Protein AF-A0AA39NBR4-F1 (afdb_monomer_lite)

Structure (mmCIF, N/CA/C/O backbone):
data_AF-A0AA39NBR4-F1
#
_entry.id   AF-A0AA39NBR4-F1
#
loop_
_atom_site.group_PDB
_atom_site.id
_atom_site.type_symbol
_atom_site.label_atom_id
_atom_site.label_alt_id
_atom_site.label_comp_id
_atom_site.label_asym_id
_atom_site.label_entity_id
_atom_site.label_seq_id
_atom_site.pdbx_PDB_ins_code
_atom_site.Cartn_x
_atom_site.Cartn_y
_atom_site.Cartn_z
_atom_site.occupancy
_atom_site.B_iso_or_equiv
_atom_site.auth_seq_id
_atom_site.auth_comp_id
_atom_site.auth_asym_id
_atom_site.auth_atom_id
_atom_site.pdbx_PDB_model_num
ATOM 1 N N . MET A 1 1 ? -27.128 -31.295 7.218 1.00 35.53 1 MET A N 1
ATOM 2 C CA . MET A 1 1 ? -26.383 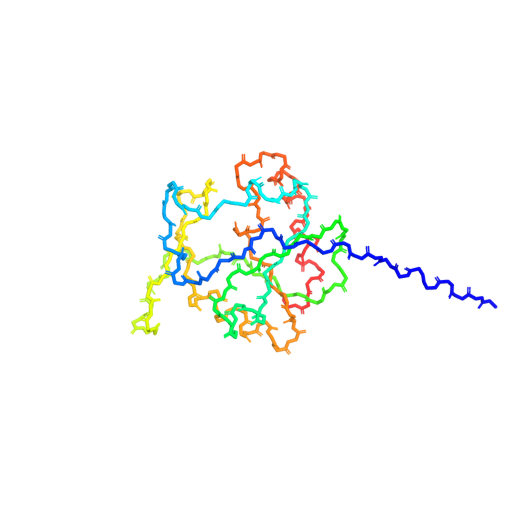-30.247 7.941 1.00 35.53 1 MET A CA 1
ATOM 3 C C . MET A 1 1 ? -25.813 -29.329 6.877 1.00 35.53 1 MET A C 1
ATOM 5 O O . MET A 1 1 ? -24.907 -29.736 6.167 1.00 35.53 1 MET A O 1
ATOM 9 N N . VAL A 1 2 ? -26.475 -28.201 6.624 1.00 35.97 2 VAL A N 1
ATOM 10 C CA . VAL A 1 2 ? -26.079 -27.259 5.570 1.00 35.97 2 VAL A CA 1
ATOM 11 C C . VAL A 1 2 ? -24.989 -26.380 6.172 1.00 35.97 2 VAL A C 1
ATOM 13 O O . VAL A 1 2 ? -25.259 -25.657 7.128 1.00 35.97 2 VAL A O 1
ATOM 16 N N . HIS A 1 3 ? -23.757 -26.495 5.681 1.00 37.28 3 HIS A N 1
ATOM 17 C CA . HIS A 1 3 ? -22.734 -25.497 5.966 1.00 37.28 3 HIS A CA 1
ATOM 18 C C . HIS A 1 3 ? -23.122 -24.242 5.187 1.00 37.28 3 HIS A C 1
ATOM 20 O O . HIS A 1 3 ? -23.001 -24.197 3.967 1.00 37.28 3 HIS A O 1
ATOM 26 N N . SER A 1 4 ? -23.679 -23.261 5.894 1.00 42.41 4 SER A N 1
ATOM 27 C CA . SER A 1 4 ? -23.865 -21.915 5.371 1.00 42.41 4 SER A CA 1
ATOM 28 C C . SER A 1 4 ? -22.484 -21.304 5.171 1.00 42.41 4 SER A C 1
ATOM 30 O O . SER A 1 4 ? -21.855 -20.858 6.130 1.00 42.41 4 SER A O 1
ATOM 32 N N . ASP A 1 5 ? -22.002 -21.336 3.934 1.00 46.59 5 ASP A N 1
ATOM 33 C CA . ASP A 1 5 ? -20.825 -20.589 3.522 1.00 46.59 5 ASP A CA 1
ATOM 34 C C . ASP A 1 5 ? -21.241 -19.121 3.390 1.00 46.59 5 ASP A C 1
ATOM 36 O O . ASP A 1 5 ? -21.745 -18.661 2.364 1.00 46.59 5 ASP A O 1
ATOM 40 N N . SER A 1 6 ? -21.159 -18.400 4.506 1.00 43.91 6 SER A N 1
ATOM 41 C CA . SER A 1 6 ? -21.331 -16.954 4.525 1.00 43.91 6 SER A CA 1
ATOM 42 C C . SER A 1 6 ? -20.109 -16.349 3.843 1.00 43.91 6 SER A C 1
ATOM 44 O O . SER A 1 6 ? -19.131 -16.021 4.513 1.00 43.91 6 SER A O 1
ATOM 46 N N . SER A 1 7 ? -20.142 -16.220 2.515 1.00 47.69 7 SER A N 1
ATOM 47 C CA . SER A 1 7 ? -19.130 -15.468 1.779 1.00 47.69 7 SER A CA 1
ATOM 48 C C . SER A 1 7 ? -19.062 -14.060 2.371 1.00 47.69 7 SER A C 1
ATOM 50 O O . SER A 1 7 ? -19.980 -13.254 2.214 1.00 47.69 7 SER A O 1
ATOM 52 N N . VAL A 1 8 ? -17.995 -13.771 3.116 1.00 54.72 8 VAL A N 1
ATOM 53 C CA . VAL A 1 8 ? -17.724 -12.426 3.619 1.00 54.72 8 VAL A CA 1
ATOM 54 C C . VAL A 1 8 ? -17.472 -11.556 2.395 1.00 54.72 8 VAL A C 1
ATOM 56 O O . VAL A 1 8 ? -16.410 -11.629 1.785 1.00 54.72 8 VAL A O 1
ATOM 59 N N . THR A 1 9 ? -18.455 -10.746 2.006 1.00 49.66 9 THR A N 1
ATOM 60 C CA . THR A 1 9 ? -18.284 -9.790 0.912 1.00 49.66 9 THR A CA 1
ATOM 61 C C . THR A 1 9 ? -17.252 -8.751 1.331 1.00 49.66 9 THR A C 1
ATOM 63 O O . THR A 1 9 ? -17.525 -7.854 2.133 1.00 49.66 9 THR A O 1
ATOM 66 N N . ILE A 1 10 ? -16.041 -8.875 0.799 1.00 61.09 10 ILE A N 1
ATOM 67 C CA . ILE A 1 10 ? -14.996 -7.874 0.967 1.00 61.09 10 ILE A CA 1
ATOM 68 C C . ILE A 1 10 ? -15.372 -6.683 0.093 1.00 61.09 10 ILE A C 1
ATOM 70 O O . ILE A 1 10 ? -15.384 -6.776 -1.133 1.00 61.09 10 ILE A O 1
ATOM 74 N N . LYS A 1 11 ? -15.671 -5.543 0.718 1.00 61.47 11 LYS A N 1
ATOM 75 C CA . LYS A 1 11 ? -15.757 -4.286 -0.023 1.00 61.47 11 LYS A CA 1
ATOM 76 C C . LYS A 1 11 ? -14.340 -3.800 -0.311 1.00 61.47 11 LYS A C 1
ATOM 78 O O . LYS A 1 11 ? -13.652 -3.339 0.601 1.00 61.47 11 LYS A O 1
ATOM 83 N N . LEU A 1 12 ? -13.944 -3.940 -1.570 1.00 78.25 12 LEU A N 1
ATOM 84 C CA . LEU A 1 12 ? -12.693 -3.455 -2.134 1.00 78.25 12 LEU A CA 1
ATOM 85 C C . LEU A 1 12 ? -12.931 -2.064 -2.734 1.00 78.25 12 LEU A C 1
ATOM 87 O O . LEU A 1 12 ? -13.842 -1.897 -3.544 1.00 78.25 12 LEU A O 1
ATOM 91 N N . THR A 1 13 ? -12.146 -1.067 -2.330 1.00 85.38 13 THR A N 1
ATOM 92 C CA . THR A 1 13 ? -12.213 0.285 -2.917 1.00 85.38 13 THR A CA 1
ATOM 93 C C . THR A 1 13 ? -10.829 0.696 -3.394 1.00 85.38 13 THR A C 1
ATOM 95 O O . THR A 1 13 ? -9.875 0.592 -2.627 1.00 85.38 13 THR A O 1
ATOM 98 N N . VAL A 1 14 ? -10.706 1.162 -4.637 1.00 87.38 14 VAL A N 1
ATOM 99 C CA . VAL A 1 14 ? -9.478 1.819 -5.107 1.00 87.38 14 VAL A CA 1
ATOM 100 C C . VAL A 1 14 ? -9.422 3.206 -4.477 1.00 87.38 14 VAL A C 1
ATOM 102 O O . VAL A 1 14 ? -10.340 4.002 -4.662 1.00 87.38 14 VAL A O 1
ATOM 105 N N . ILE A 1 15 ? -8.366 3.483 -3.717 1.00 88.19 15 ILE A N 1
ATOM 106 C CA . ILE A 1 15 ? -8.176 4.770 -3.026 1.00 88.19 15 ILE A CA 1
ATOM 107 C C . ILE A 1 15 ? -7.047 5.602 -3.638 1.00 88.19 15 ILE A C 1
ATOM 109 O O . ILE A 1 15 ? -6.959 6.800 -3.396 1.00 88.19 15 ILE A O 1
ATOM 113 N N . ASN A 1 16 ? -6.177 4.993 -4.437 1.00 83.69 16 ASN A N 1
ATOM 114 C CA . ASN A 1 16 ? -5.166 5.702 -5.206 1.00 83.69 16 ASN A CA 1
ATOM 115 C C . ASN A 1 16 ? -4.906 4.934 -6.492 1.00 83.69 16 ASN A C 1
ATOM 117 O O . ASN A 1 16 ? -4.817 3.708 -6.458 1.00 83.69 16 ASN A O 1
ATOM 121 N N . GLU A 1 17 ? -4.761 5.664 -7.588 1.00 87.38 17 GLU A N 1
ATOM 122 C CA . GLU A 1 17 ? -4.380 5.130 -8.886 1.00 87.38 17 GLU A CA 1
ATOM 123 C C . GLU A 1 17 ? -3.608 6.214 -9.633 1.00 87.38 17 GLU A C 1
ATOM 125 O O . GLU A 1 17 ? -4.172 7.239 -10.017 1.00 87.38 17 GLU A O 1
ATOM 130 N N . LYS A 1 18 ? -2.292 6.029 -9.750 1.00 85.50 18 LYS A N 1
ATOM 131 C CA . LYS A 1 18 ? -1.394 6.999 -10.382 1.00 85.50 18 LYS A CA 1
ATOM 132 C C . LYS A 1 18 ? -0.322 6.277 -11.205 1.00 85.50 18 LYS A C 1
ATOM 134 O O . LYS A 1 18 ? 0.352 5.416 -10.640 1.00 85.50 18 LYS A O 1
ATOM 139 N N . PRO A 1 19 ? -0.140 6.615 -12.492 1.00 85.00 19 PRO A N 1
ATOM 140 C CA . PRO A 1 19 ? 0.976 6.114 -13.292 1.00 85.00 19 PRO A CA 1
ATOM 141 C C . PRO A 1 19 ? 2.329 6.497 -12.686 1.00 85.00 19 PRO A C 1
ATOM 143 O O . PRO A 1 19 ? 2.482 7.609 -12.187 1.00 85.00 19 PRO A O 1
ATOM 146 N N . ASN A 1 20 ? 3.327 5.619 -12.786 1.00 79.62 20 ASN A N 1
ATOM 147 C CA . ASN A 1 20 ? 4.662 5.844 -12.228 1.00 79.62 20 ASN A CA 1
ATOM 148 C C . ASN A 1 20 ? 5.331 7.097 -12.804 1.00 79.62 20 ASN A C 1
ATOM 150 O O . ASN A 1 20 ? 5.979 7.816 -12.059 1.00 79.62 20 ASN A O 1
ATOM 154 N N . CYS A 1 21 ? 5.106 7.420 -14.082 1.00 73.31 21 CYS A N 1
ATOM 155 C CA . CYS A 1 21 ? 5.691 8.597 -14.737 1.00 73.31 21 CYS A CA 1
ATOM 156 C C . CYS A 1 21 ? 5.281 9.950 -14.126 1.00 73.31 21 CYS A C 1
ATOM 158 O O . CYS A 1 21 ? 5.886 10.964 -14.456 1.00 73.31 21 CYS A O 1
ATOM 160 N N . ILE A 1 22 ? 4.262 9.973 -13.259 1.00 79.88 22 ILE A N 1
ATOM 161 C CA . ILE A 1 22 ? 3.813 11.165 -12.519 1.00 79.88 22 ILE A CA 1
ATOM 162 C C . ILE A 1 22 ? 3.938 10.989 -10.993 1.00 79.88 22 ILE A C 1
ATOM 164 O O . ILE A 1 22 ? 3.319 11.720 -10.219 1.00 79.88 22 ILE A O 1
ATOM 168 N N . LEU A 1 23 ? 4.680 9.967 -10.550 1.00 79.06 23 LEU A N 1
ATOM 169 C CA . LEU A 1 23 ? 5.033 9.711 -9.152 1.00 79.06 23 LEU A CA 1
ATOM 170 C C . LEU A 1 23 ? 6.439 10.247 -8.850 1.00 79.06 23 LEU A C 1
ATOM 172 O O . LEU A 1 23 ? 7.269 9.542 -8.291 1.00 79.06 23 LEU A O 1
ATOM 176 N N . ASP A 1 24 ? 6.721 11.487 -9.226 1.00 76.62 24 ASP A N 1
ATOM 177 C CA . ASP A 1 24 ? 7.950 12.216 -8.883 1.00 76.62 24 ASP A CA 1
ATOM 178 C C . ASP A 1 24 ? 7.716 13.283 -7.797 1.00 76.62 24 ASP A C 1
ATOM 180 O O . ASP A 1 24 ? 8.631 14.007 -7.398 1.00 76.62 24 ASP A O 1
ATOM 184 N N . GLY A 1 25 ? 6.485 13.349 -7.283 1.00 77.88 25 GLY A N 1
ATOM 185 C CA . GLY A 1 25 ? 6.056 14.333 -6.305 1.00 77.88 25 GLY A CA 1
ATOM 186 C C . GLY A 1 25 ? 6.852 14.281 -4.998 1.00 77.88 25 GLY A C 1
ATOM 187 O O . GLY A 1 25 ? 6.946 13.245 -4.325 1.00 77.88 25 GLY A O 1
ATOM 188 N N . ARG A 1 26 ? 7.378 15.446 -4.608 1.00 77.31 26 ARG A N 1
ATOM 189 C CA . ARG A 1 26 ? 8.071 15.688 -3.334 1.00 77.31 26 ARG A CA 1
ATOM 190 C C . ARG A 1 26 ? 7.379 16.770 -2.524 1.00 77.31 26 ARG A C 1
ATOM 192 O O . ARG A 1 26 ? 6.698 17.634 -3.074 1.00 77.31 26 ARG A O 1
ATOM 199 N N . GLY A 1 27 ? 7.561 16.743 -1.206 1.00 79.44 27 GLY A N 1
ATOM 200 C CA . GLY A 1 27 ? 7.020 17.773 -0.311 1.00 79.44 27 GLY A CA 1
ATOM 201 C C . GLY A 1 27 ? 5.498 17.945 -0.428 1.00 79.44 27 GLY A C 1
ATOM 202 O O . GLY A 1 27 ? 4.733 17.148 0.115 1.00 79.44 27 GLY A O 1
ATOM 203 N N . ASP A 1 28 ? 5.035 19.009 -1.088 1.00 75.75 28 ASP A N 1
ATOM 204 C CA . ASP A 1 28 ? 3.603 19.283 -1.302 1.00 75.75 28 ASP A CA 1
ATOM 205 C C . ASP A 1 28 ? 2.949 18.414 -2.378 1.00 75.75 28 ASP A C 1
ATOM 207 O O . ASP A 1 28 ? 1.744 18.182 -2.308 1.00 75.75 28 ASP A O 1
ATOM 211 N N . GLU A 1 29 ? 3.739 17.847 -3.286 1.00 82.19 29 GLU A N 1
ATOM 212 C CA . GLU A 1 29 ? 3.273 16.921 -4.326 1.00 82.19 29 GLU A CA 1
ATOM 213 C C . GLU A 1 29 ? 3.434 15.448 -3.923 1.00 82.19 29 GLU A C 1
ATOM 215 O O . GLU A 1 29 ? 3.059 14.547 -4.674 1.00 82.19 29 GLU A O 1
ATOM 220 N N . ALA A 1 30 ? 3.968 15.202 -2.721 1.00 87.00 30 ALA A N 1
ATOM 221 C CA . ALA A 1 30 ? 4.123 13.872 -2.150 1.00 87.00 30 ALA A CA 1
ATOM 222 C C . ALA A 1 30 ? 2.806 13.083 -2.189 1.00 87.00 30 ALA A C 1
ATOM 224 O O . ALA A 1 30 ? 1.708 13.634 -2.048 1.00 87.00 30 ALA A O 1
ATOM 225 N N . VAL A 1 31 ? 2.910 11.762 -2.319 1.00 87.75 31 VAL A N 1
ATOM 226 C CA . VAL A 1 31 ? 1.742 10.883 -2.293 1.00 87.75 31 VAL A CA 1
ATOM 227 C C . VAL A 1 31 ? 1.060 11.003 -0.929 1.00 87.75 31 VAL A C 1
ATOM 229 O O . VAL A 1 31 ? 1.630 10.651 0.105 1.00 87.75 31 VAL A O 1
ATOM 232 N N . ASP A 1 32 ? -0.177 11.500 -0.934 1.00 88.81 32 ASP A N 1
ATOM 233 C CA . ASP A 1 32 ? -1.056 11.567 0.231 1.00 88.81 32 ASP A CA 1
ATOM 234 C C . ASP A 1 32 ? -2.365 10.836 -0.070 1.00 88.81 32 ASP A C 1
ATOM 236 O O . ASP A 1 32 ? -3.097 11.186 -0.994 1.00 88.81 32 ASP A O 1
ATOM 240 N N . ILE A 1 33 ? -2.667 9.821 0.736 1.00 89.44 33 ILE A N 1
ATOM 241 C CA . ILE A 1 33 ? -3.910 9.049 0.641 1.00 89.44 33 ILE A CA 1
ATOM 242 C C . ILE A 1 33 ? -5.016 9.606 1.547 1.00 89.44 33 ILE A C 1
ATOM 244 O O . ILE A 1 33 ? -6.114 9.061 1.580 1.00 89.44 33 ILE A O 1
ATOM 248 N N . LYS A 1 34 ? -4.764 10.667 2.327 1.00 88.44 34 LYS A N 1
ATOM 249 C CA . LYS A 1 34 ? -5.713 11.191 3.324 1.00 88.44 34 LYS A CA 1
ATOM 250 C C . LYS A 1 34 ? -7.065 11.591 2.734 1.00 88.44 34 LYS A C 1
ATOM 252 O O . LYS A 1 34 ? -8.085 11.411 3.391 1.00 88.44 34 LYS A O 1
ATOM 257 N N . SER A 1 35 ? -7.072 12.172 1.537 1.00 87.00 35 SER A N 1
ATOM 258 C CA . SER A 1 35 ? -8.289 12.680 0.893 1.00 87.00 35 SER A CA 1
ATOM 259 C C . SER A 1 35 ? -9.183 11.577 0.322 1.00 87.00 35 SER A C 1
ATOM 261 O O . SER A 1 35 ? -10.372 11.815 0.124 1.00 87.00 35 SER A O 1
ATOM 263 N N . SER A 1 36 ? -8.633 10.387 0.075 1.00 89.50 36 SER A N 1
ATOM 264 C CA . SER A 1 36 ? -9.320 9.278 -0.592 1.00 89.50 36 SER A CA 1
ATOM 265 C C . SER A 1 36 ? -9.498 8.034 0.281 1.00 89.50 36 SER A C 1
ATOM 267 O O . SER A 1 36 ? -10.420 7.254 0.044 1.00 89.50 36 SER A O 1
ATOM 269 N N . ALA A 1 37 ? -8.650 7.836 1.290 1.00 91.12 37 ALA A N 1
ATOM 270 C CA . ALA A 1 37 ? -8.686 6.680 2.177 1.00 91.12 37 ALA A CA 1
ATOM 271 C C . ALA A 1 37 ? -9.566 6.905 3.413 1.00 91.12 37 ALA A C 1
ATOM 273 O O . ALA A 1 37 ? -9.630 8.000 3.978 1.00 91.12 37 ALA A O 1
ATOM 274 N N . THR A 1 38 ? -10.170 5.830 3.917 1.00 9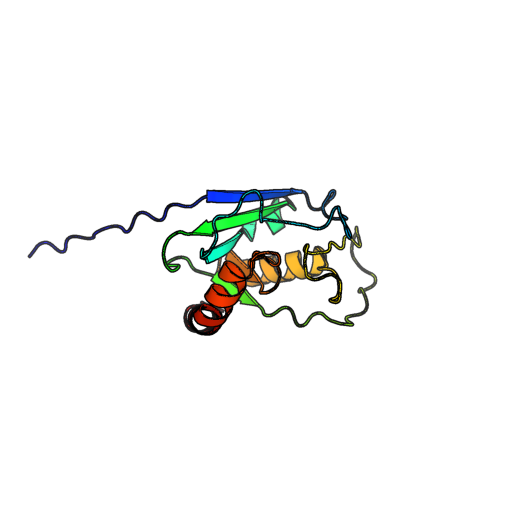3.00 38 THR A N 1
ATOM 275 C CA . THR A 1 38 ? -10.897 5.840 5.190 1.00 93.00 38 THR A CA 1
ATOM 276 C C . THR A 1 38 ? -9.936 5.475 6.318 1.00 93.00 38 THR A C 1
ATOM 278 O O . THR A 1 38 ? -9.256 4.456 6.208 1.00 93.00 38 THR A O 1
ATOM 281 N N . PRO A 1 39 ? -9.871 6.220 7.436 1.00 92.69 39 PRO A N 1
ATOM 282 C CA . PRO A 1 39 ? -9.056 5.826 8.582 1.00 92.69 39 PRO A CA 1
ATOM 283 C C . PRO A 1 39 ? -9.357 4.401 9.077 1.00 92.69 39 PRO A C 1
ATOM 285 O O . PRO A 1 39 ? -10.496 3.941 9.016 1.00 92.69 39 PRO A O 1
ATOM 288 N N . GLN A 1 40 ? -8.341 3.742 9.637 1.00 92.75 40 GLN A N 1
ATOM 289 C CA . GLN A 1 40 ? -8.435 2.431 10.293 1.00 92.75 40 GLN A CA 1
ATOM 290 C C . GLN A 1 40 ? -8.847 1.293 9.351 1.00 92.75 40 GLN A C 1
ATOM 292 O O . GLN A 1 40 ? -9.689 0.453 9.675 1.00 92.75 40 GLN A O 1
ATOM 297 N N . ARG A 1 41 ? -8.243 1.275 8.161 1.00 92.69 41 ARG A N 1
ATOM 298 C CA . ARG A 1 41 ? -8.467 0.244 7.146 1.00 92.69 41 ARG A CA 1
ATOM 299 C C . ARG A 1 41 ? -7.187 -0.483 6.754 1.00 92.69 41 ARG A C 1
ATOM 301 O O . ARG A 1 41 ? -6.067 0.035 6.867 1.00 92.69 41 ARG A O 1
ATOM 308 N N . TYR A 1 42 ? -7.349 -1.714 6.280 1.00 92.69 42 TYR A N 1
ATOM 309 C CA . TYR A 1 42 ? -6.252 -2.451 5.656 1.00 92.69 42 TYR A CA 1
ATOM 310 C C . TYR A 1 42 ? -6.098 -1.967 4.222 1.00 92.69 42 TYR A C 1
ATOM 312 O O . TYR A 1 42 ? -7.087 -1.633 3.577 1.00 92.69 42 TYR A O 1
ATOM 320 N N . ARG A 1 43 ? -4.859 -1.857 3.746 1.00 93.81 43 ARG A N 1
ATOM 321 C CA . ARG A 1 43 ? -4.577 -1.346 2.406 1.00 93.81 43 ARG A CA 1
ATOM 322 C C . ARG A 1 43 ? -3.418 -2.123 1.808 1.00 93.81 43 ARG A C 1
ATOM 324 O O . ARG A 1 43 ? -2.489 -2.448 2.550 1.00 93.81 43 ARG A O 1
ATOM 331 N N . LEU A 1 44 ? -3.508 -2.425 0.519 1.00 94.94 44 LEU A N 1
ATOM 332 C CA . LEU A 1 44 ? -2.530 -3.213 -0.230 1.00 94.94 44 LEU A CA 1
ATOM 333 C C . LEU A 1 44 ? -2.305 -2.598 -1.611 1.00 94.94 44 LEU A C 1
ATOM 335 O O . LEU A 1 44 ? -3.236 -2.046 -2.200 1.00 94.94 44 LEU A O 1
ATOM 339 N N . VAL A 1 45 ? -1.086 -2.727 -2.120 1.00 94.75 45 VAL A N 1
ATOM 340 C CA . VAL A 1 45 ? -0.726 -2.392 -3.501 1.00 94.75 45 VAL A CA 1
ATOM 341 C C . VAL A 1 45 ? -1.117 -3.551 -4.416 1.00 94.75 45 VAL A C 1
ATOM 343 O O . VAL A 1 45 ? -0.913 -4.712 -4.060 1.00 94.75 45 VAL A O 1
ATOM 346 N N . ASP A 1 46 ? -1.673 -3.234 -5.583 1.00 95.12 46 ASP A N 1
ATOM 347 C CA . ASP A 1 46 ? -1.939 -4.189 -6.662 1.00 95.12 46 ASP A CA 1
ATOM 348 C C . ASP A 1 46 ? -0.645 -4.476 -7.440 1.00 95.12 46 ASP A C 1
ATOM 350 O O . ASP A 1 46 ? -0.149 -3.619 -8.175 1.00 95.12 46 ASP A O 1
ATOM 354 N N . CYS A 1 47 ? -0.073 -5.671 -7.260 1.00 95.81 47 CYS A N 1
ATOM 355 C CA . CYS A 1 47 ? 1.194 -6.027 -7.897 1.00 95.81 47 CYS A CA 1
ATOM 356 C C . CYS A 1 47 ? 1.060 -6.200 -9.413 1.00 95.81 47 CYS A C 1
ATOM 358 O O . CYS A 1 47 ? 2.026 -5.952 -10.131 1.00 95.81 47 CYS A O 1
ATOM 360 N N . ILE A 1 48 ? -0.108 -6.623 -9.903 1.00 95.31 48 ILE A N 1
ATOM 361 C CA . ILE A 1 48 ? -0.331 -6.854 -11.336 1.00 95.31 48 ILE A CA 1
ATOM 362 C C . ILE A 1 48 ? -0.301 -5.506 -12.051 1.00 95.31 48 ILE A C 1
ATOM 364 O O . ILE A 1 48 ? 0.515 -5.285 -12.937 1.00 95.31 48 ILE A O 1
ATOM 368 N N . VAL A 1 49 ? -1.100 -4.554 -11.575 1.00 94.50 49 VAL A N 1
ATOM 369 C CA . VAL A 1 49 ? -1.210 -3.216 -12.179 1.00 94.50 49 VAL A CA 1
ATOM 370 C C . VAL A 1 49 ? 0.101 -2.439 -12.080 1.00 94.50 49 VAL A C 1
ATOM 372 O O . VAL A 1 49 ? 0.474 -1.717 -13.005 1.00 94.50 49 VAL A O 1
ATOM 375 N N . LEU A 1 50 ? 0.844 -2.595 -10.981 1.00 92.81 50 LEU A N 1
ATOM 376 C CA . LEU A 1 50 ? 2.144 -1.942 -10.860 1.00 92.81 50 LEU A CA 1
ATOM 377 C C . LEU A 1 50 ? 3.168 -2.504 -11.861 1.00 92.81 50 LEU A C 1
ATOM 379 O O . LEU A 1 50 ? 3.986 -1.745 -12.373 1.00 92.81 50 LEU A O 1
ATOM 383 N N . THR A 1 51 ? 3.150 -3.809 -12.133 1.00 92.94 51 THR A N 1
ATOM 384 C CA . THR A 1 51 ? 4.157 -4.457 -12.994 1.00 92.94 51 THR A CA 1
ATOM 385 C C . THR A 1 51 ? 3.806 -4.402 -14.478 1.00 92.94 51 THR A C 1
ATOM 387 O O . THR A 1 51 ? 4.684 -4.161 -15.303 1.00 92.94 51 THR A O 1
ATOM 390 N N . GLU A 1 52 ? 2.531 -4.565 -14.828 1.00 93.69 52 GLU A N 1
ATOM 391 C CA . GLU A 1 52 ? 2.060 -4.557 -16.216 1.00 93.69 52 GLU A CA 1
ATOM 392 C C . GLU A 1 52 ? 1.805 -3.129 -16.721 1.00 93.69 52 GLU A C 1
ATOM 394 O O . GLU A 1 52 ? 2.323 -2.739 -17.769 1.00 93.69 52 GLU A O 1
ATOM 399 N N . ASP A 1 53 ? 1.079 -2.322 -15.940 1.00 91.88 53 ASP A N 1
ATOM 400 C CA . ASP A 1 53 ? 0.621 -0.985 -16.347 1.00 91.88 53 ASP A CA 1
ATOM 401 C C . ASP A 1 53 ? 1.488 0.150 -15.783 1.00 91.88 53 ASP A C 1
ATOM 403 O O . ASP A 1 53 ? 1.190 1.331 -15.997 1.00 91.88 53 ASP A O 1
ATOM 407 N N . LYS A 1 54 ? 2.537 -0.179 -15.014 1.00 90.00 54 LYS A N 1
ATOM 408 C CA . LYS A 1 54 ? 3.392 0.793 -14.309 1.00 90.00 54 LYS A CA 1
ATOM 409 C C . LYS A 1 54 ? 2.573 1.816 -13.523 1.00 90.00 54 LYS A C 1
ATOM 411 O O . LYS A 1 54 ? 2.840 3.014 -13.589 1.00 90.00 54 LYS A O 1
ATOM 416 N N . THR A 1 55 ? 1.536 1.355 -12.829 1.00 90.88 55 THR A N 1
ATOM 417 C CA . THR A 1 55 ? 0.584 2.221 -12.128 1.00 90.88 55 THR A CA 1
ATOM 418 C C . THR A 1 55 ? 0.464 1.820 -10.664 1.00 90.88 55 THR A C 1
ATOM 420 O O . THR A 1 55 ? 0.133 0.683 -10.331 1.00 90.88 55 THR A O 1
ATOM 423 N N . LEU A 1 56 ? 0.688 2.774 -9.757 1.00 91.44 56 LEU A N 1
ATOM 424 C CA . LEU A 1 56 ? 0.481 2.577 -8.328 1.00 91.44 56 LEU A CA 1
ATOM 425 C C . LEU A 1 56 ? -1.015 2.593 -8.018 1.00 91.44 56 LEU A C 1
ATOM 427 O O . LEU A 1 56 ? -1.609 3.654 -7.794 1.00 91.44 56 LEU A O 1
ATOM 431 N N . ARG A 1 57 ? -1.608 1.400 -7.959 1.00 93.44 57 ARG A N 1
ATOM 432 C CA . ARG A 1 57 ? -2.976 1.193 -7.484 1.00 93.44 57 ARG A CA 1
ATOM 433 C C . ARG A 1 57 ? -2.972 0.666 -6.051 1.00 93.44 57 ARG A C 1
ATOM 435 O O . ARG A 1 57 ? -2.329 -0.339 -5.752 1.00 93.44 57 ARG A O 1
ATOM 442 N N . ILE A 1 58 ? -3.703 1.343 -5.166 1.00 93.44 58 ILE A N 1
ATOM 443 C CA . ILE A 1 58 ? -3.859 0.950 -3.759 1.00 93.44 58 ILE A CA 1
ATOM 444 C C . ILE A 1 58 ? -5.325 0.634 -3.493 1.00 93.44 58 ILE A C 1
ATOM 446 O O . ILE A 1 58 ? -6.205 1.476 -3.700 1.00 93.44 58 ILE A O 1
ATOM 450 N N . TYR A 1 59 ? -5.570 -0.564 -2.975 1.00 93.56 59 TYR A N 1
ATOM 451 C CA . TYR A 1 59 ? -6.877 -0.965 -2.482 1.00 93.56 59 TYR A CA 1
ATOM 452 C C . TYR A 1 59 ? -7.009 -0.742 -0.990 1.00 93.56 59 TYR A C 1
ATOM 454 O O . TYR A 1 59 ? -6.059 -0.921 -0.233 1.00 93.56 59 TYR A O 1
ATOM 462 N N . GLU A 1 60 ? -8.228 -0.437 -0.570 1.00 92.44 60 GLU A N 1
ATOM 463 C CA . GLU A 1 60 ? -8.656 -0.390 0.816 1.00 92.44 60 GLU A CA 1
ATOM 464 C C . GLU A 1 60 ? -9.666 -1.504 1.121 1.00 92.44 60 GLU A C 1
ATOM 466 O O . GLU A 1 60 ? -10.580 -1.774 0.336 1.00 92.44 60 GLU A O 1
ATOM 471 N N . PHE A 1 61 ? -9.508 -2.119 2.295 1.00 91.38 61 PHE A N 1
ATOM 472 C CA . PHE A 1 61 ? -10.289 -3.246 2.786 1.00 91.38 61 PHE A CA 1
ATOM 473 C C . PHE A 1 61 ? -10.904 -2.920 4.149 1.00 91.38 61 PHE A C 1
ATOM 475 O O . PHE A 1 61 ? -10.240 -2.445 5.077 1.00 91.38 61 PHE A O 1
ATOM 482 N N . THR A 1 62 ? -12.197 -3.221 4.273 1.00 87.81 62 THR A N 1
ATOM 483 C CA . THR A 1 62 ? -12.989 -2.965 5.489 1.00 87.81 62 THR A CA 1
ATOM 484 C C . THR A 1 62 ? -12.669 -3.949 6.613 1.00 87.81 62 THR A C 1
ATOM 486 O O . THR A 1 62 ? -12.579 -3.544 7.771 1.00 87.81 62 THR A O 1
ATOM 489 N N . ASN A 1 63 ? -12.490 -5.221 6.257 1.00 86.69 63 ASN A N 1
ATOM 490 C CA . ASN A 1 63 ? -12.254 -6.330 7.177 1.00 86.69 63 ASN A CA 1
ATOM 491 C C . ASN A 1 63 ? -10.828 -6.853 7.014 1.00 86.69 63 ASN A C 1
ATOM 493 O O . ASN A 1 63 ? -10.147 -6.506 6.047 1.00 86.69 63 ASN A O 1
ATOM 497 N N . PHE A 1 64 ? -10.398 -7.698 7.952 1.00 83.69 64 PHE A N 1
ATOM 498 C CA . PHE A 1 64 ? -9.097 -8.347 7.842 1.00 83.69 64 PHE A CA 1
ATOM 499 C C . PHE A 1 64 ? -8.996 -9.165 6.552 1.00 83.69 64 PHE A C 1
ATOM 501 O O . PHE A 1 64 ? -9.985 -9.727 6.077 1.00 83.69 64 PHE A O 1
ATOM 508 N N . LEU A 1 65 ? -7.794 -9.178 5.988 1.00 83.06 65 LEU A N 1
ATOM 509 C CA . LEU A 1 65 ? -7.518 -9.698 4.661 1.00 83.06 65 LEU A CA 1
ATOM 510 C C . LEU A 1 65 ? -7.683 -11.221 4.638 1.00 83.06 65 LEU A C 1
ATOM 512 O O . LEU A 1 65 ? -7.130 -11.925 5.477 1.00 83.06 65 LEU A O 1
ATOM 516 N N . VAL A 1 66 ? -8.444 -11.709 3.660 1.00 83.62 66 VAL A N 1
ATOM 517 C CA . VAL A 1 66 ? -8.509 -13.133 3.271 1.00 83.62 66 VAL A CA 1
ATOM 518 C C . VAL A 1 66 ? -7.943 -13.339 1.859 1.00 83.62 66 VAL A C 1
ATOM 520 O O . VAL A 1 66 ? -8.222 -14.335 1.202 1.00 83.62 66 VAL A O 1
ATOM 523 N N . VAL A 1 67 ? -7.192 -12.348 1.375 1.00 90.00 67 VAL A N 1
ATOM 524 C CA . VAL A 1 67 ? -6.474 -12.374 0.097 1.00 90.00 67 VAL A CA 1
ATOM 525 C C . VAL A 1 67 ? -5.011 -12.694 0.360 1.00 90.00 67 VAL A C 1
ATOM 527 O O . VAL A 1 67 ? -4.501 -12.296 1.405 1.00 90.00 67 VAL A O 1
ATOM 530 N N . ALA A 1 68 ? -4.347 -13.356 -0.587 1.00 92.56 68 ALA A N 1
ATOM 531 C CA . ALA A 1 68 ? -2.923 -13.642 -0.475 1.00 92.56 68 ALA A CA 1
ATOM 532 C C . ALA A 1 68 ? -2.091 -12.370 -0.698 1.00 92.56 68 ALA A C 1
ATOM 534 O O . ALA A 1 68 ? -2.302 -11.650 -1.685 1.00 92.56 68 ALA A O 1
ATOM 535 N N . TYR A 1 69 ? -1.159 -12.078 0.207 1.00 95.75 69 TYR A N 1
ATOM 536 C CA . TYR A 1 69 ? -0.288 -10.904 0.108 1.00 95.75 69 TYR A CA 1
ATOM 537 C C . TYR A 1 69 ? 1.104 -11.159 0.682 1.00 95.75 69 TYR A C 1
ATOM 539 O O . TYR A 1 69 ? 1.280 -11.917 1.633 1.00 95.75 69 TYR A O 1
ATOM 547 N N . CYS A 1 70 ? 2.088 -10.457 0.123 1.00 95.81 70 CYS A N 1
ATOM 548 C CA . CYS A 1 70 ? 3.430 -10.364 0.692 1.00 95.81 70 CYS A CA 1
ATOM 549 C C . CYS A 1 70 ? 3.529 -9.155 1.623 1.00 95.81 70 CYS A C 1
ATOM 551 O O . CYS A 1 70 ? 2.948 -8.101 1.334 1.00 95.81 70 CYS A O 1
ATOM 553 N N . ALA A 1 71 ? 4.303 -9.265 2.699 1.00 94.12 71 ALA A N 1
ATOM 554 C CA . ALA A 1 71 ? 4.604 -8.149 3.590 1.00 94.12 71 ALA A CA 1
ATOM 555 C C . ALA A 1 71 ? 6.077 -7.736 3.484 1.00 94.12 71 ALA A C 1
ATOM 557 O O . ALA A 1 71 ? 6.982 -8.548 3.643 1.00 94.12 71 ALA A O 1
ATOM 558 N N . VAL A 1 72 ? 6.327 -6.446 3.260 1.00 89.50 72 VAL A N 1
ATOM 559 C CA . VAL A 1 72 ? 7.678 -5.878 3.206 1.00 89.50 72 VAL A CA 1
ATOM 560 C C . VAL A 1 72 ? 7.759 -4.678 4.142 1.00 89.50 72 VAL A C 1
ATOM 562 O O . VAL A 1 72 ? 6.918 -3.777 4.103 1.00 89.50 72 VAL A O 1
ATOM 565 N N . SER A 1 73 ? 8.795 -4.655 4.982 1.00 84.56 73 SER A N 1
ATOM 566 C CA . SER A 1 73 ? 9.145 -3.462 5.751 1.00 84.56 73 SER A CA 1
ATOM 567 C C . SER A 1 73 ? 10.008 -2.542 4.900 1.00 84.56 73 SER A C 1
ATOM 569 O O . SER A 1 73 ? 10.969 -2.996 4.271 1.00 84.56 73 SER A O 1
ATOM 571 N N . TYR A 1 74 ? 9.707 -1.250 4.901 1.00 75.88 74 TYR A N 1
ATOM 572 C CA . TYR A 1 74 ? 10.532 -0.246 4.257 1.00 75.88 74 TYR A CA 1
ATOM 573 C C . TYR A 1 74 ? 11.782 0.013 5.102 1.00 75.88 74 TYR A C 1
ATOM 575 O O . TYR A 1 74 ? 11.822 0.894 5.960 1.00 75.88 74 TYR A O 1
ATOM 583 N N . VAL A 1 75 ? 12.825 -0.773 4.843 1.00 67.50 75 VAL A N 1
ATOM 584 C CA . VAL A 1 75 ? 14.174 -0.579 5.403 1.00 67.50 75 VAL A CA 1
ATOM 585 C C . VAL A 1 75 ? 15.119 0.104 4.411 1.00 67.50 75 VAL A C 1
ATOM 587 O O . VAL A 1 75 ? 16.324 0.133 4.637 1.00 67.50 75 VAL A O 1
ATOM 590 N N . TRP A 1 76 ? 14.592 0.645 3.308 1.00 66.50 76 TRP A N 1
ATOM 591 C CA . TRP A 1 76 ? 15.348 1.073 2.118 1.00 66.50 76 TRP A CA 1
ATOM 592 C C . TRP A 1 76 ? 16.055 2.430 2.281 1.00 66.50 76 TRP A C 1
ATOM 594 O O . TRP A 1 76 ? 16.234 3.185 1.334 1.00 66.50 76 TRP A O 1
AT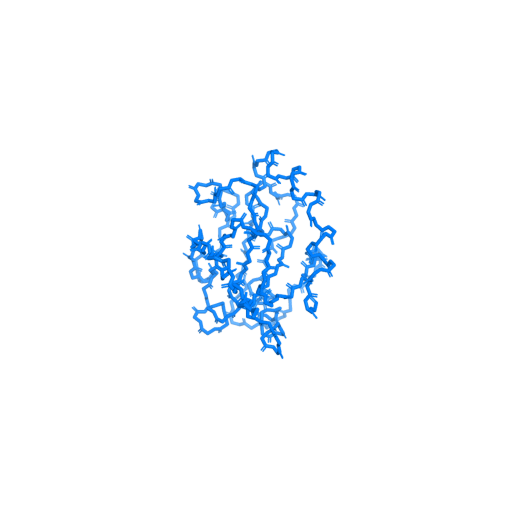OM 604 N N . CYS A 1 77 ? 16.469 2.744 3.507 1.00 59.69 77 CYS A N 1
ATOM 605 C CA . CYS A 1 77 ? 17.203 3.956 3.833 1.00 59.69 77 CYS A CA 1
ATOM 606 C C . CYS A 1 77 ? 18.687 3.797 3.453 1.00 59.69 77 CYS A C 1
ATOM 608 O O . CYS A 1 77 ? 19.320 2.809 3.830 1.00 59.69 77 CYS A O 1
ATOM 610 N N . ASN A 1 78 ? 19.260 4.781 2.759 1.00 60.59 78 ASN A N 1
ATOM 611 C CA . ASN A 1 78 ? 20.647 4.844 2.282 1.00 60.59 78 ASN A CA 1
ATOM 612 C C . ASN A 1 78 ? 21.053 3.779 1.249 1.00 60.59 78 ASN A C 1
ATOM 614 O O . ASN A 1 78 ? 22.241 3.466 1.137 1.00 60.59 78 ASN A O 1
ATOM 618 N N . ILE A 1 79 ? 20.113 3.218 0.484 1.00 60.16 79 ILE A N 1
ATOM 619 C CA . ILE A 1 79 ? 20.477 2.362 -0.651 1.00 60.16 79 ILE A CA 1
ATOM 620 C C . ILE A 1 79 ? 20.896 3.281 -1.812 1.00 60.16 79 ILE A C 1
ATOM 622 O O . ILE A 1 79 ? 20.077 4.074 -2.283 1.00 60.16 79 ILE A O 1
ATOM 626 N N . PRO A 1 80 ? 22.167 3.243 -2.266 1.00 56.72 80 PRO A N 1
ATOM 627 C CA . PRO A 1 80 ? 22.574 4.004 -3.437 1.00 56.72 80 PRO A CA 1
ATOM 628 C C . PRO A 1 80 ? 21.761 3.514 -4.633 1.00 56.72 80 PRO A C 1
ATOM 630 O O . PRO A 1 80 ? 21.673 2.309 -4.869 1.00 56.72 80 PRO A O 1
ATOM 633 N N . SER A 1 81 ? 21.158 4.445 -5.373 1.00 54.88 81 SER A N 1
ATOM 634 C CA . SER A 1 81 ? 20.427 4.121 -6.597 1.00 54.88 81 SER A CA 1
ATOM 635 C C . SER A 1 81 ? 21.339 3.320 -7.516 1.00 54.88 81 SER A C 1
ATOM 637 O O . SER A 1 81 ? 22.401 3.807 -7.902 1.00 54.88 81 SER A O 1
ATOM 639 N N . SER A 1 82 ? 20.958 2.081 -7.825 1.00 54.09 82 SER A N 1
ATOM 640 C CA . SER A 1 82 ? 21.681 1.284 -8.808 1.00 54.09 82 SER A CA 1
ATOM 641 C C . SER A 1 82 ? 21.651 1.997 -10.157 1.00 54.09 82 SER A C 1
ATOM 643 O O . SER A 1 82 ? 20.604 2.502 -10.552 1.00 54.09 82 SER A O 1
ATOM 645 N N . ASP A 1 83 ? 22.767 1.991 -10.885 1.00 51.41 83 ASP A N 1
ATOM 646 C CA . ASP A 1 83 ? 22.936 2.645 -12.197 1.00 51.41 83 ASP A CA 1
ATOM 647 C C . ASP A 1 83 ? 22.096 2.017 -13.353 1.00 51.41 83 ASP A C 1
ATOM 649 O O . ASP A 1 83 ? 22.477 2.068 -14.522 1.00 51.41 83 ASP A O 1
ATOM 653 N N . SER A 1 84 ? 20.939 1.403 -13.076 1.00 49.69 84 SER A N 1
ATOM 654 C CA . SER A 1 84 ? 19.998 0.833 -14.063 1.00 49.69 84 SER A CA 1
ATOM 655 C C . SER A 1 84 ? 18.598 0.686 -13.424 1.00 49.69 84 SER A C 1
ATOM 657 O O . SER A 1 84 ? 18.569 0.268 -12.270 1.00 49.69 84 SER A O 1
ATOM 659 N N . PHE A 1 85 ? 17.433 0.947 -14.044 1.00 50.62 85 PHE A N 1
ATOM 660 C CA . PHE A 1 85 ? 17.029 1.004 -15.460 1.00 50.62 85 PHE A CA 1
ATOM 661 C C . PHE A 1 85 ? 16.008 2.147 -15.721 1.00 50.62 85 PHE A C 1
ATOM 663 O O . PHE A 1 85 ? 15.034 2.309 -15.010 1.00 50.62 85 PHE A O 1
ATOM 670 N N . VAL A 1 86 ? 16.176 2.851 -16.846 1.00 55.16 86 VAL A N 1
ATOM 671 C CA . VAL A 1 86 ? 15.189 3.687 -17.575 1.00 55.16 86 VAL A CA 1
ATOM 672 C C . VAL A 1 86 ? 14.672 4.973 -16.896 1.00 55.16 86 VAL A C 1
ATOM 674 O O . VAL A 1 86 ? 14.735 6.002 -17.563 1.00 55.16 86 VAL A O 1
ATOM 677 N N . GLU A 1 87 ? 14.237 4.996 -15.633 1.00 60.84 87 GLU A N 1
ATOM 678 C CA . GLU A 1 87 ? 13.692 6.206 -14.978 1.00 60.84 87 GLU A CA 1
ATOM 679 C C . GLU A 1 87 ? 13.940 6.170 -13.450 1.00 60.84 87 GLU A C 1
ATOM 681 O O . GLU A 1 87 ? 13.290 5.411 -12.744 1.00 60.84 87 GLU A O 1
ATOM 686 N N . ASP A 1 88 ? 14.855 6.999 -12.910 1.00 73.06 88 ASP A N 1
ATOM 687 C CA . ASP A 1 88 ? 15.111 7.132 -11.451 1.00 73.06 88 ASP A CA 1
ATOM 688 C C . ASP A 1 88 ? 13.964 7.886 -10.742 1.00 73.06 88 ASP A C 1
ATOM 690 O O . ASP A 1 88 ? 14.157 8.930 -10.111 1.00 73.06 88 ASP A O 1
ATOM 694 N N . ILE A 1 89 ? 12.732 7.400 -10.908 1.00 83.44 89 ILE A N 1
ATOM 695 C CA . ILE A 1 89 ? 11.537 8.017 -10.343 1.00 83.44 89 ILE A CA 1
ATOM 696 C C . ILE A 1 89 ? 11.399 7.595 -8.888 1.00 83.44 89 ILE A C 1
ATOM 698 O O . ILE A 1 89 ? 11.264 6.415 -8.539 1.00 83.44 89 ILE A O 1
ATOM 702 N N . LYS A 1 90 ? 11.392 8.621 -8.047 1.00 87.06 90 LYS A N 1
ATOM 703 C CA . LYS A 1 90 ? 11.328 8.546 -6.597 1.00 87.06 90 LYS A CA 1
ATOM 704 C C . LYS A 1 90 ? 10.256 9.506 -6.110 1.00 87.06 90 LYS A C 1
ATOM 706 O O . LYS A 1 90 ? 10.278 10.673 -6.497 1.00 87.06 90 LYS A O 1
ATOM 711 N N . PHE A 1 91 ? 9.401 9.053 -5.201 1.00 87.56 91 PHE A N 1
ATOM 712 C CA . PHE A 1 91 ? 8.394 9.908 -4.574 1.00 87.56 91 PHE A CA 1
ATOM 713 C C . PHE A 1 91 ? 8.448 9.858 -3.057 1.00 87.56 91 PHE A C 1
ATOM 715 O O . PHE A 1 91 ? 8.801 8.847 -2.441 1.00 87.56 91 PHE A O 1
ATOM 722 N N . ASP A 1 92 ? 8.013 10.961 -2.459 1.00 88.75 92 ASP A N 1
ATOM 723 C CA . ASP A 1 92 ? 7.798 11.046 -1.025 1.00 88.75 92 ASP A CA 1
ATOM 724 C C . ASP A 1 92 ? 6.371 10.601 -0.675 1.00 88.75 92 ASP A C 1
ATOM 726 O O . ASP A 1 92 ? 5.429 10.734 -1.463 1.00 88.75 92 ASP A O 1
ATOM 730 N N . VAL A 1 93 ? 6.188 10.130 0.558 1.00 87.81 93 VAL A N 1
ATOM 731 C CA . VAL A 1 93 ? 4.860 9.961 1.163 1.00 87.81 93 VAL A CA 1
ATOM 732 C C . VAL A 1 93 ? 4.643 11.106 2.147 1.00 87.81 93 VAL A C 1
ATOM 734 O O . VAL A 1 93 ? 5.458 11.310 3.054 1.00 87.81 93 VAL A O 1
ATOM 737 N N . LYS A 1 94 ? 3.548 11.855 1.988 1.00 89.62 94 LYS A N 1
ATOM 738 C CA . LYS A 1 94 ? 3.255 13.037 2.815 1.00 89.62 94 LYS A CA 1
ATOM 739 C C . LYS A 1 94 ? 3.247 12.667 4.300 1.00 89.62 94 LYS A C 1
ATOM 741 O O . LYS A 1 94 ? 2.648 11.663 4.669 1.00 89.62 94 LYS A O 1
ATOM 746 N N . GLY A 1 95 ? 3.867 13.464 5.170 1.00 85.56 95 GLY A N 1
ATOM 747 C CA . GLY A 1 95 ? 3.984 13.184 6.607 1.00 85.56 95 GLY A CA 1
ATOM 748 C C . GLY A 1 95 ? 5.112 12.215 6.989 1.00 85.56 95 GLY A C 1
ATOM 749 O O . GLY A 1 95 ? 5.099 11.695 8.112 1.00 85.56 95 GLY A O 1
ATOM 750 N N . THR A 1 96 ? 6.034 11.937 6.057 1.00 82.75 96 THR A N 1
ATOM 751 C CA . THR A 1 96 ? 7.291 11.192 6.269 1.00 82.75 96 THR A CA 1
ATOM 752 C C . THR A 1 96 ? 8.484 11.897 5.620 1.00 82.75 96 THR A C 1
ATOM 754 O O . THR A 1 96 ? 9.327 11.260 4.998 1.00 82.75 96 THR A O 1
ATOM 757 N N . GLU A 1 97 ? 8.544 13.219 5.740 1.00 79.88 97 GLU A N 1
ATOM 758 C CA . GLU A 1 97 ? 9.527 14.074 5.063 1.00 79.88 97 GLU A CA 1
ATOM 759 C C . GLU A 1 97 ? 10.985 13.783 5.475 1.00 79.88 97 GLU A C 1
ATOM 761 O O . GLU A 1 97 ? 11.905 14.106 4.735 1.00 79.88 97 GLU A O 1
ATOM 766 N N . GLU A 1 98 ? 11.208 13.157 6.635 1.00 76.62 98 GLU A N 1
ATOM 767 C CA . GLU A 1 98 ? 12.546 12.821 7.154 1.00 76.62 98 GLU A CA 1
ATOM 768 C C . GLU A 1 98 ? 13.108 11.483 6.646 1.00 76.62 98 GLU A C 1
ATOM 770 O O . GLU A 1 98 ? 14.239 11.134 6.975 1.00 76.62 98 GLU A O 1
ATOM 775 N N . ALA A 1 99 ? 12.330 10.700 5.898 1.00 77.56 99 ALA A N 1
ATOM 776 C CA . ALA A 1 99 ? 12.740 9.369 5.460 1.00 77.56 99 ALA A CA 1
ATOM 777 C C . ALA A 1 99 ? 12.939 9.313 3.937 1.00 77.56 99 ALA A C 1
ATOM 779 O O . ALA A 1 99 ? 12.268 10.025 3.193 1.00 77.56 99 ALA A O 1
ATOM 780 N N . ASP A 1 100 ? 13.807 8.420 3.462 1.00 83.56 100 ASP A N 1
ATOM 781 C CA . ASP A 1 100 ? 14.207 8.377 2.047 1.00 83.56 100 ASP A CA 1
ATOM 782 C C . ASP A 1 100 ? 13.042 8.094 1.094 1.00 83.56 100 ASP A C 1
ATOM 784 O O . ASP A 1 100 ? 12.186 7.278 1.428 1.00 83.56 100 ASP A O 1
ATOM 788 N N . PRO A 1 101 ? 12.981 8.717 -0.089 1.00 85.44 101 PRO A N 1
ATOM 789 C CA . PRO A 1 101 ? 11.878 8.519 -1.023 1.00 85.44 101 PRO A CA 1
ATOM 790 C C . PRO A 1 101 ? 11.788 7.073 -1.510 1.00 85.44 101 PRO A C 1
ATOM 792 O O . PRO A 1 101 ? 12.804 6.398 -1.655 1.00 85.44 101 PRO A O 1
ATOM 795 N N . ILE A 1 102 ? 10.576 6.628 -1.837 1.00 86.94 102 ILE A N 1
ATOM 796 C CA . ILE A 1 102 ? 10.350 5.290 -2.387 1.00 86.94 102 ILE A CA 1
ATOM 797 C C . ILE A 1 102 ? 10.782 5.289 -3.849 1.00 86.94 102 ILE A C 1
ATOM 799 O O . ILE A 1 102 ? 10.269 6.081 -4.643 1.00 86.94 102 ILE A O 1
ATOM 803 N N . ASN A 1 103 ? 11.688 4.380 -4.206 1.00 86.19 103 ASN A N 1
ATOM 804 C CA . ASN A 1 103 ? 12.057 4.138 -5.592 1.00 86.19 103 ASN A CA 1
ATOM 805 C C . ASN A 1 103 ? 11.003 3.249 -6.274 1.00 86.19 103 ASN A C 1
ATOM 807 O O . ASN A 1 103 ? 10.660 2.166 -5.785 1.00 86.19 103 ASN A O 1
ATOM 811 N N . THR A 1 104 ? 10.483 3.709 -7.411 1.00 86.06 104 THR A N 1
ATOM 812 C CA . THR A 1 104 ? 9.488 2.962 -8.191 1.00 86.06 104 THR A CA 1
ATOM 813 C C . THR A 1 104 ? 10.031 1.643 -8.751 1.00 86.06 104 THR A C 1
ATOM 815 O O . THR A 1 104 ? 9.268 0.679 -8.815 1.00 86.06 104 THR A O 1
ATOM 818 N N . ASP A 1 105 ? 11.330 1.539 -9.048 1.00 85.94 105 ASP A N 1
ATOM 819 C CA . ASP A 1 105 ? 11.974 0.297 -9.496 1.00 85.94 105 ASP A CA 1
ATOM 820 C C . ASP A 1 105 ? 12.061 -0.742 -8.373 1.00 85.94 105 ASP A C 1
ATOM 822 O O . ASP A 1 105 ? 11.804 -1.928 -8.585 1.00 85.94 105 ASP A O 1
ATOM 826 N N . GLU A 1 106 ? 12.393 -0.318 -7.152 1.00 86.62 106 GLU A N 1
ATOM 827 C CA . GLU A 1 106 ? 12.426 -1.213 -5.987 1.00 86.62 106 GLU A CA 1
ATOM 828 C C . GLU A 1 106 ? 11.024 -1.735 -5.669 1.00 86.62 106 GLU A C 1
ATOM 830 O O . GLU A 1 106 ? 10.832 -2.933 -5.442 1.00 86.62 106 GLU A O 1
ATOM 835 N N . LEU A 1 107 ? 10.025 -0.850 -5.730 1.00 89.62 107 LEU A N 1
ATOM 836 C CA . LEU A 1 107 ? 8.626 -1.227 -5.575 1.00 89.62 107 LEU A CA 1
ATOM 837 C C . LEU A 1 107 ? 8.181 -2.193 -6.685 1.00 89.62 107 LEU A C 1
ATOM 839 O O . LEU A 1 107 ? 7.531 -3.199 -6.398 1.00 89.62 107 LEU A O 1
ATOM 843 N N . HIS A 1 108 ? 8.583 -1.940 -7.933 1.00 91.00 108 HIS A N 1
ATOM 844 C CA . HIS A 1 108 ? 8.320 -2.822 -9.067 1.00 91.00 108 HIS A CA 1
ATOM 845 C C . HIS A 1 108 ? 8.942 -4.210 -8.859 1.00 91.00 108 HIS A C 1
ATOM 847 O O . HIS A 1 108 ? 8.260 -5.222 -9.023 1.00 91.00 108 HIS A O 1
ATOM 853 N N . HIS A 1 109 ? 10.205 -4.291 -8.431 1.00 90.62 109 HIS A N 1
ATOM 854 C CA . HIS A 1 109 ? 10.863 -5.562 -8.123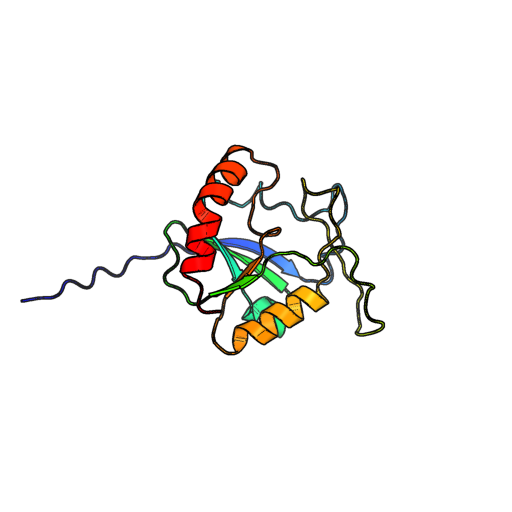 1.00 90.62 109 HIS A CA 1
ATOM 855 C C . HIS A 1 109 ? 10.193 -6.309 -6.966 1.00 90.62 109 HIS A C 1
ATOM 857 O O . HIS A 1 109 ? 10.008 -7.525 -7.056 1.00 90.62 109 HIS A O 1
ATOM 863 N N . ALA A 1 110 ? 9.785 -5.605 -5.907 1.00 92.19 110 ALA A N 1
ATOM 864 C CA . ALA A 1 110 ? 9.042 -6.201 -4.801 1.00 92.19 110 ALA A CA 1
ATOM 865 C C . ALA A 1 110 ? 7.702 -6.789 -5.275 1.00 92.19 110 ALA A C 1
ATOM 867 O O . ALA A 1 110 ? 7.350 -7.912 -4.902 1.00 92.19 110 ALA A O 1
ATOM 868 N N . CYS A 1 111 ? 6.981 -6.088 -6.154 1.00 94.31 111 CYS A N 1
ATOM 869 C CA . CYS A 1 111 ? 5.752 -6.595 -6.763 1.00 94.31 111 CYS A CA 1
ATOM 870 C C . CYS A 1 111 ? 6.009 -7.793 -7.689 1.00 94.31 111 CYS A C 1
ATOM 872 O O . CYS A 1 111 ? 5.340 -8.813 -7.542 1.00 94.31 111 CYS A O 1
ATOM 874 N N . MET A 1 112 ? 7.021 -7.737 -8.560 1.00 94.56 112 MET A N 1
ATOM 875 C CA . MET A 1 112 ? 7.432 -8.866 -9.411 1.00 94.56 112 MET A CA 1
ATOM 876 C C . MET A 1 112 ? 7.778 -10.115 -8.593 1.00 94.56 112 MET A C 1
ATOM 878 O O . MET A 1 112 ? 7.402 -11.230 -8.956 1.00 94.56 112 MET A O 1
ATOM 882 N N . ALA A 1 113 ? 8.497 -9.945 -7.481 1.00 94.12 113 ALA A N 1
ATOM 883 C CA . ALA A 1 113 ? 8.816 -11.041 -6.574 1.00 94.12 113 ALA A CA 1
ATOM 884 C C . ALA A 1 113 ? 7.552 -11.600 -5.905 1.00 94.12 113 ALA A C 1
ATOM 886 O O . ALA A 1 113 ? 7.401 -12.819 -5.806 1.00 94.12 113 ALA A O 1
ATOM 887 N N . SER A 1 114 ? 6.630 -10.719 -5.508 1.00 95.44 114 SER A N 1
ATOM 888 C CA . SER A 1 114 ? 5.364 -11.090 -4.867 1.00 95.44 114 SER A CA 1
ATOM 889 C C . SER A 1 114 ? 4.467 -11.927 -5.778 1.00 95.44 114 SER A C 1
ATOM 891 O O . SER A 1 114 ? 3.895 -12.915 -5.322 1.00 95.44 114 SER A O 1
ATOM 893 N N . LEU A 1 115 ? 4.426 -11.623 -7.080 1.00 96.38 115 LEU A N 1
ATOM 894 C CA . LEU A 1 115 ? 3.609 -12.331 -8.080 1.00 96.38 115 LEU A CA 1
ATOM 895 C C . LEU A 1 115 ? 3.944 -13.821 -8.255 1.00 96.38 115 LEU A C 1
ATOM 897 O O . LEU A 1 115 ? 3.227 -14.537 -8.950 1.00 96.38 115 LEU A O 1
ATOM 901 N N . ARG A 1 116 ? 4.987 -14.332 -7.592 1.00 93.81 116 ARG A N 1
ATOM 902 C CA . ARG A 1 116 ? 5.269 -15.774 -7.520 1.00 93.81 116 ARG A CA 1
ATOM 903 C C . ARG A 1 116 ? 4.278 -16.558 -6.651 1.00 93.81 116 ARG A C 1
ATOM 905 O O . ARG A 1 116 ? 4.295 -17.784 -6.700 1.00 93.81 116 ARG A O 1
ATOM 912 N N . GLY A 1 117 ? 3.441 -15.875 -5.872 1.00 91.62 117 GLY A N 1
ATOM 913 C CA . GLY A 1 117 ? 2.417 -16.508 -5.032 1.00 91.62 117 GLY A CA 1
ATOM 914 C C . GLY A 1 117 ? 1.312 -15.573 -4.535 1.00 91.62 117 GLY A C 1
ATOM 915 O O . GLY A 1 117 ? 0.266 -16.053 -4.111 1.00 91.62 117 GLY A O 1
ATOM 916 N N . CYS A 1 118 ? 1.504 -14.257 -4.639 1.00 95.50 118 CYS A N 1
ATOM 917 C CA . CYS A 1 118 ? 0.606 -13.239 -4.109 1.00 95.50 118 CYS A CA 1
ATOM 918 C C . CYS A 1 118 ? 0.304 -12.170 -5.156 1.00 95.50 118 CYS A C 1
ATOM 920 O O . CYS A 1 118 ? 1.189 -11.708 -5.873 1.00 95.50 118 CYS A O 1
ATOM 922 N N . THR A 1 119 ? -0.938 -11.697 -5.195 1.00 94.69 119 THR A N 1
ATOM 923 C CA . THR A 1 119 ? -1.346 -10.594 -6.084 1.00 94.69 119 THR A CA 1
ATOM 924 C C . THR A 1 119 ? -1.162 -9.221 -5.448 1.00 94.69 119 THR A C 1
ATOM 926 O O . THR A 1 119 ? -1.253 -8.203 -6.132 1.00 94.69 119 THR A O 1
ATOM 929 N N . TYR A 1 120 ? -0.920 -9.186 -4.139 1.00 95.81 120 TYR A N 1
ATOM 930 C CA . TYR A 1 120 ? -0.896 -7.965 -3.356 1.00 95.81 120 TYR A CA 1
ATOM 931 C C . TYR A 1 120 ? 0.391 -7.818 -2.550 1.00 95.81 120 TYR A C 1
ATOM 933 O 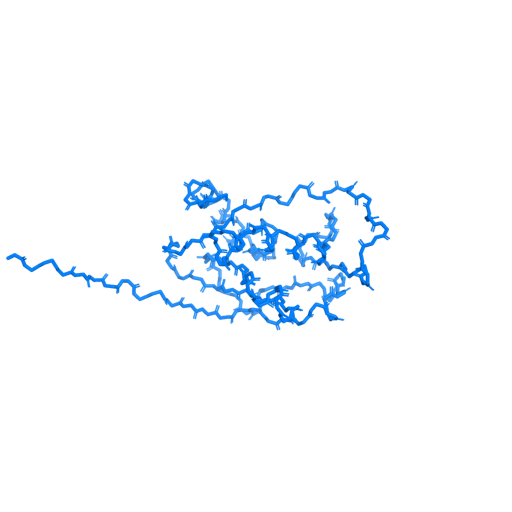O . TYR A 1 120 ? 0.963 -8.801 -2.076 1.00 95.81 120 TYR A O 1
ATOM 941 N N . LEU A 1 121 ? 0.798 -6.567 -2.347 1.00 95.38 121 LEU A N 1
ATOM 942 C CA . LEU A 1 121 ? 1.934 -6.197 -1.510 1.00 95.38 121 LEU A CA 1
ATOM 943 C C . LEU A 1 121 ? 1.488 -5.247 -0.398 1.00 95.38 121 LEU A C 1
ATOM 945 O O . LEU A 1 121 ? 0.774 -4.266 -0.622 1.00 95.38 121 LEU A O 1
ATOM 949 N N . TRP A 1 122 ? 1.958 -5.513 0.811 1.00 94.44 122 TRP A N 1
ATOM 950 C CA . TRP A 1 122 ? 1.841 -4.629 1.959 1.00 94.44 122 TRP A CA 1
ATOM 951 C C . TRP A 1 122 ? 3.210 -3.999 2.249 1.00 94.44 122 TRP A C 1
ATOM 953 O O . TRP A 1 122 ? 4.131 -4.705 2.646 1.00 94.44 122 TRP A O 1
ATOM 963 N N . LEU A 1 123 ? 3.342 -2.679 2.043 1.00 90.50 123 LEU A N 1
ATOM 964 C CA . LEU A 1 123 ? 4.570 -1.905 2.298 1.00 90.50 123 LEU A CA 1
ATOM 965 C C . LEU A 1 123 ? 4.372 -0.790 3.336 1.00 90.50 123 LEU A C 1
ATOM 967 O O . LEU A 1 123 ? 3.577 0.131 3.116 1.00 90.50 123 LEU A O 1
ATOM 971 N N . ASP A 1 124 ? 5.125 -0.848 4.436 1.00 81.31 124 ASP A N 1
ATOM 972 C CA . ASP A 1 124 ? 4.849 -0.094 5.672 1.00 81.31 124 ASP A CA 1
ATOM 973 C C . ASP A 1 124 ? 4.692 1.404 5.623 1.00 81.31 124 ASP A C 1
ATOM 975 O O . ASP A 1 124 ? 3.868 1.978 6.348 1.00 81.31 124 ASP A O 1
ATOM 979 N N . ARG A 1 125 ? 5.346 2.027 4.668 1.00 81.00 125 ARG A N 1
ATOM 980 C CA . ARG A 1 125 ? 5.248 3.458 4.479 1.00 81.00 125 ARG A CA 1
ATOM 981 C C . ARG A 1 125 ? 4.036 3.907 3.666 1.00 81.00 125 ARG A C 1
ATOM 983 O O . ARG A 1 125 ? 3.489 4.968 3.965 1.00 81.00 125 ARG A O 1
ATOM 990 N N . LEU A 1 126 ? 3.608 3.114 2.680 1.00 83.62 126 LEU A N 1
ATOM 991 C CA . LEU A 1 126 ? 2.583 3.494 1.694 1.00 83.62 126 LEU A CA 1
ATOM 992 C C . LEU A 1 126 ? 1.155 3.378 2.215 1.00 83.62 126 LEU A C 1
ATOM 994 O O . LEU A 1 126 ? 0.277 4.136 1.815 1.00 83.62 126 LEU A O 1
ATOM 998 N N . TYR A 1 127 ? 0.892 2.406 3.083 1.00 81.50 127 TYR A N 1
ATOM 999 C CA . TYR A 1 127 ? -0.479 2.084 3.473 1.00 81.50 127 TYR A CA 1
ATOM 1000 C C . TYR A 1 127 ? -0.950 2.806 4.741 1.00 81.50 127 TYR A C 1
ATOM 1002 O O . TYR A 1 127 ? -2.082 2.579 5.180 1.00 81.50 127 TYR A O 1
ATOM 1010 N N . ILE A 1 128 ? -0.090 3.583 5.404 1.00 85.19 128 ILE A N 1
ATOM 1011 C CA . ILE A 1 128 ? -0.439 4.355 6.603 1.00 85.19 128 ILE A CA 1
ATOM 1012 C C . ILE A 1 128 ? -0.867 5.740 6.147 1.00 85.19 128 ILE A C 1
ATOM 1014 O O . ILE A 1 128 ? -0.136 6.407 5.422 1.00 85.19 128 ILE A O 1
ATOM 1018 N N . MET A 1 129 ? -2.014 6.219 6.623 1.00 89.56 129 MET A N 1
ATOM 1019 C CA . MET A 1 129 ? -2.362 7.629 6.480 1.00 89.56 129 MET A CA 1
ATOM 1020 C C . MET A 1 129 ? -1.480 8.432 7.443 1.00 89.56 129 MET A C 1
ATOM 1022 O O . MET A 1 129 ? -1.841 8.682 8.595 1.00 89.56 129 MET A O 1
ATOM 1026 N N . GLN A 1 130 ? -0.283 8.795 6.987 1.00 86.56 130 GLN A N 1
ATOM 1027 C CA . GLN A 1 130 ? 0.790 9.326 7.831 1.00 86.56 130 GLN A CA 1
ATOM 1028 C C . GLN A 1 130 ? 0.398 10.623 8.556 1.00 86.56 130 GLN A C 1
ATOM 1030 O O . GLN A 1 130 ? 0.848 10.904 9.667 1.00 86.56 130 GLN A O 1
ATOM 1035 N N . THR A 1 131 ? -0.496 11.407 7.971 1.00 87.88 131 THR A N 1
ATOM 1036 C CA . THR A 1 131 ? -0.992 12.663 8.542 1.00 87.88 131 THR A CA 1
ATOM 1037 C C . THR A 1 131 ? -2.145 12.469 9.543 1.00 87.88 131 THR A C 1
ATOM 1039 O O . THR A 1 131 ? -2.646 13.447 10.101 1.00 87.88 131 THR A O 1
ATOM 1042 N N . SER A 1 132 ? -2.565 11.225 9.818 1.00 91.81 132 SER A N 1
ATOM 1043 C CA . SER A 1 132 ? -3.619 10.877 10.779 1.00 91.81 132 SER A CA 1
ATOM 1044 C C . SER A 1 132 ? -3.064 10.137 11.994 1.00 91.81 132 SER A C 1
ATOM 1046 O O . SER A 1 132 ? -2.572 9.011 11.909 1.00 91.81 132 SER A O 1
ATOM 1048 N N . LYS A 1 133 ? -3.198 10.755 13.174 1.00 91.06 133 LYS A N 1
ATOM 1049 C CA . LYS A 1 133 ? -2.786 10.139 14.447 1.00 91.06 133 LYS A CA 1
ATOM 1050 C C . LYS A 1 133 ? -3.604 8.886 14.774 1.00 91.06 133 LYS A C 1
ATOM 1052 O O . LYS A 1 133 ? -3.059 7.942 15.342 1.00 91.06 133 LYS A O 1
ATOM 1057 N N . ASP A 1 134 ? -4.890 8.872 14.428 1.00 91.81 134 ASP A N 1
ATOM 1058 C CA . ASP A 1 134 ? -5.774 7.732 14.688 1.00 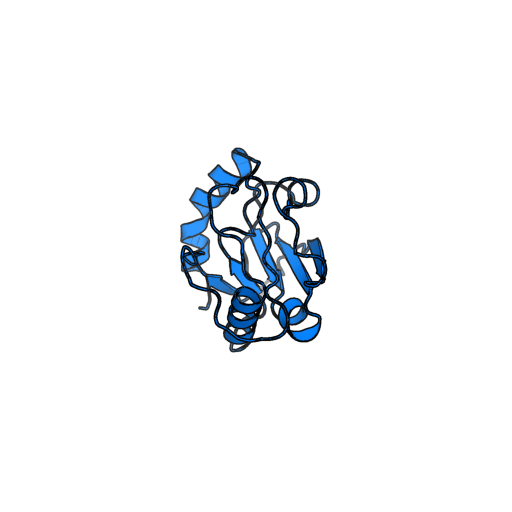91.81 134 ASP A CA 1
ATOM 1059 C C . ASP A 1 134 ? -5.453 6.539 13.792 1.00 91.81 134 ASP A C 1
ATOM 1061 O O . ASP A 1 134 ? -5.382 5.415 14.291 1.00 91.81 134 ASP A O 1
ATOM 1065 N N . ASP A 1 135 ? -5.193 6.784 12.504 1.00 92.38 135 ASP A N 1
ATOM 1066 C CA . ASP A 1 135 ? -4.796 5.735 11.560 1.00 92.38 135 ASP A CA 1
ATOM 1067 C C . ASP A 1 135 ? -3.430 5.156 11.944 1.00 92.38 135 ASP A C 1
ATOM 1069 O O . ASP A 1 135 ? -3.303 3.941 12.070 1.00 92.38 135 ASP A O 1
ATOM 1073 N N . LYS A 1 136 ? -2.447 6.013 12.263 1.00 90.94 136 LYS A N 1
ATOM 1074 C CA . LYS A 1 136 ? -1.124 5.598 12.763 1.00 90.94 136 LYS A CA 1
ATOM 1075 C C . LYS A 1 136 ? -1.227 4.700 13.996 1.00 90.94 136 LYS A C 1
ATOM 1077 O O . LYS A 1 136 ? -0.665 3.607 14.014 1.00 90.94 136 LYS A O 1
ATOM 1082 N N . ARG A 1 137 ? -1.970 5.129 15.026 1.00 92.75 137 ARG A N 1
ATOM 1083 C CA . ARG A 1 137 ? -2.152 4.341 16.260 1.00 92.75 137 ARG A CA 1
ATOM 1084 C C . ARG A 1 137 ? -2.827 3.005 16.001 1.00 92.75 137 ARG A C 1
ATOM 1086 O O . ARG A 1 137 ? -2.436 2.007 16.600 1.00 92.75 137 ARG A O 1
ATOM 1093 N N . TRP A 1 138 ? -3.853 2.993 15.157 1.00 93.75 138 TRP A N 1
ATOM 1094 C CA . TRP A 1 138 ? -4.527 1.759 14.783 1.00 93.75 138 TRP A CA 1
ATOM 1095 C C . TRP A 1 138 ? -3.577 0.837 14.018 1.00 93.75 138 TRP A C 1
ATOM 1097 O O . TRP A 1 138 ? -3.460 -0.334 14.366 1.00 93.75 138 TRP A O 1
ATOM 1107 N N . LYS A 1 139 ? -2.800 1.366 13.066 1.00 90.19 139 LYS A N 1
ATOM 1108 C CA . LYS A 1 139 ? -1.886 0.545 12.275 1.00 90.19 139 LYS A CA 1
ATOM 1109 C C . LYS A 1 139 ? -0.779 -0.082 13.106 1.00 90.19 139 LYS A C 1
ATOM 1111 O O . LYS A 1 139 ? -0.507 -1.258 12.916 1.00 90.19 139 LYS A O 1
ATOM 1116 N N . ILE A 1 140 ? -0.203 0.647 14.063 1.00 89.75 140 ILE A N 1
ATOM 1117 C CA . ILE A 1 140 ? 0.806 0.096 14.984 1.00 89.75 140 ILE A CA 1
ATOM 1118 C C . ILE A 1 140 ? 0.278 -1.152 15.707 1.00 89.75 140 ILE A C 1
ATOM 1120 O O . ILE A 1 140 ? 1.017 -2.117 15.873 1.00 89.75 140 ILE A O 1
ATOM 1124 N N . LYS A 1 141 ? -1.005 -1.166 16.092 1.00 92.50 141 LYS A N 1
ATOM 1125 C CA . LYS A 1 141 ? -1.634 -2.338 16.724 1.00 92.50 141 LYS A CA 1
ATOM 1126 C C . LYS A 1 141 ? -1.815 -3.504 15.749 1.00 92.50 141 LYS A C 1
ATOM 1128 O O . LYS A 1 141 ? -1.685 -4.653 16.153 1.00 92.50 141 LYS A O 1
ATOM 1133 N N . GLU A 1 142 ? -2.079 -3.212 14.478 1.00 92.00 142 GLU A N 1
ATOM 1134 C CA . GLU A 1 142 ? -2.350 -4.225 13.452 1.00 92.00 142 GLU A CA 1
ATOM 1135 C C . GLU A 1 142 ? -1.096 -4.768 12.751 1.00 92.00 142 GLU A C 1
ATOM 1137 O O . GLU A 1 142 ? -1.169 -5.840 12.158 1.00 92.00 142 GLU A O 1
ATOM 1142 N N . ILE A 1 143 ? 0.052 -4.079 12.809 1.00 90.56 143 ILE A N 1
ATOM 1143 C CA . ILE A 1 143 ? 1.290 -4.476 12.107 1.00 90.56 143 ILE A CA 1
ATOM 1144 C C . ILE A 1 143 ? 1.680 -5.926 12.411 1.00 90.56 143 ILE A C 1
ATOM 1146 O O . ILE A 1 143 ? 1.959 -6.686 11.488 1.00 90.56 143 ILE A O 1
ATOM 1150 N N . TYR A 1 144 ? 1.653 -6.335 13.683 1.00 92.44 144 TYR A N 1
ATOM 1151 C CA . TYR A 1 144 ? 1.988 -7.712 14.059 1.00 92.44 144 TYR A CA 1
ATOM 1152 C C . TYR A 1 144 ? 1.070 -8.727 13.368 1.00 92.44 144 TYR A C 1
ATOM 1154 O O . TYR A 1 144 ? 1.536 -9.717 12.810 1.00 92.44 144 TYR A O 1
ATOM 1162 N N . ARG A 1 145 ? -0.236 -8.448 13.352 1.00 93.00 145 ARG A N 1
ATOM 1163 C CA . ARG A 1 145 ? -1.232 -9.316 12.723 1.00 93.00 145 ARG A CA 1
ATOM 1164 C C . ARG A 1 145 ? -1.042 -9.395 11.206 1.00 93.00 145 ARG A C 1
ATOM 1166 O O . ARG A 1 145 ? -1.233 -10.462 10.630 1.00 93.00 145 ARG A O 1
ATOM 1173 N N . MET A 1 146 ? -0.650 -8.287 10.577 1.00 92.94 146 MET A N 1
ATOM 1174 C CA . MET A 1 146 ? -0.338 -8.238 9.148 1.00 92.94 146 MET A CA 1
ATOM 1175 C C . MET A 1 146 ? 0.878 -9.099 8.799 1.00 92.94 146 MET A C 1
ATOM 1177 O O . MET A 1 146 ? 0.812 -9.870 7.852 1.00 92.94 146 MET A O 1
ATOM 1181 N N . TYR A 1 147 ? 1.959 -9.033 9.574 1.00 92.94 147 TYR A N 1
ATOM 1182 C CA . TYR A 1 147 ? 3.104 -9.922 9.353 1.00 92.94 147 TYR A CA 1
ATOM 1183 C C . TYR A 1 147 ? 2.781 -11.385 9.664 1.00 92.94 147 TYR A C 1
ATOM 1185 O O . TYR A 1 147 ? 3.261 -12.280 8.989 1.00 92.94 147 TYR A O 1
ATOM 1193 N N . GLN A 1 148 ? 1.957 -11.652 10.678 1.00 94.31 148 GLN A N 1
ATOM 1194 C CA . GLN A 1 148 ? 1.589 -13.023 11.034 1.00 94.31 148 GLN A CA 1
ATOM 1195 C C . GLN A 1 148 ? 0.733 -13.715 9.963 1.00 94.31 148 GLN A C 1
ATOM 1197 O O . GLN A 1 148 ? 0.737 -14.940 9.885 1.00 94.31 148 GLN A O 1
ATOM 1202 N N . SER A 1 149 ? -0.039 -12.944 9.195 1.00 93.62 149 SER A N 1
ATOM 1203 C CA . SER A 1 149 ? -1.030 -13.484 8.258 1.00 93.62 149 SER A CA 1
ATOM 1204 C C . SER A 1 149 ? -0.621 -13.356 6.793 1.00 93.62 149 SER A C 1
ATOM 1206 O O . SER A 1 149 ? -1.427 -13.707 5.938 1.00 93.62 149 SER A O 1
ATOM 1208 N N . CYS A 1 150 ? 0.565 -12.813 6.497 1.00 93.94 150 CYS A N 1
ATOM 1209 C CA . CYS A 1 150 ? 1.061 -12.770 5.127 1.00 93.94 150 CYS A CA 1
ATOM 1210 C C . CYS A 1 150 ? 1.505 -14.163 4.671 1.00 93.94 150 CYS A C 1
ATOM 1212 O O . CYS A 1 150 ? 1.835 -15.030 5.484 1.00 93.94 150 CYS A O 1
ATOM 1214 N N . ASP A 1 151 ? 1.514 -14.368 3.360 1.00 94.50 151 ASP A N 1
ATOM 1215 C CA . ASP A 1 151 ? 1.957 -15.622 2.752 1.00 94.50 151 ASP A CA 1
ATOM 1216 C C . ASP A 1 151 ? 3.479 -15.644 2.542 1.00 94.50 151 ASP A C 1
ATOM 1218 O O . ASP A 1 151 ? 4.080 -16.720 2.481 1.00 94.50 151 ASP A O 1
ATOM 1222 N N . VAL A 1 152 ? 4.094 -14.457 2.428 1.00 82.44 152 VAL A N 1
ATOM 1223 C CA . VAL A 1 152 ? 5.538 -14.232 2.237 1.00 82.44 152 VAL A CA 1
ATOM 1224 C C . VAL A 1 152 ? 5.992 -12.995 2.999 1.00 82.44 152 VAL A C 1
ATOM 1226 O O . VAL A 1 152 ? 5.258 -11.973 2.973 1.00 82.44 152 VAL A O 1
#

Organism: NCBI:txid153914

Secondary structure (DSSP, 8-state):
-----------EEEEEEEEGGG----TTSSB--TTTSPSS-EEEEEHHHHHHS-EEEEEEESS---S-EEEE----TT-PPPS-SS---EEPBTT-TTSPPEEHHHHHHHHHHHTTT-SEEEETTTSS-TT-HHHHHHHHHHHHHHHHH---

Foldseek 3Di:
DDDPPPPPPKDKDWQDKAALVLQQDDDVGFDASVVRDDALWDKWWQLCCCQPVVITTMITTPDDDPFAEDEDEPPVAPDPPDPDDDDQRWGHHHLPNVGGTDGSVVVNVVSVVGVVPHRTYHYVRNGANNPDPRSVVSVVVCVVVVNVPHPD

pLDDT: mean 82.97, std 14.54, range [35.53, 96.38]

InterPro domains:
  IPR010730 Heterokaryon incompatibility [PF06985] (69-151)

Radius of gyration: 15.9 Å; chains: 1; bounding box: 49×50×34 Å

Sequence (152 aa):
MVHSDSSVTIKLTVINEKPNCILDGRGDEAVDIKSSATPQRYRLVDCIVLTEDKTLRIYEFTNFLVVAYCAVSYVWCNIPSSDSFVEDIKFDVKGTEEADPINTDELHHACMASLRGCTYLWLDRLYIMQTSKDDKRWKIKEIYRMYQSCDV